Protein AF-A0A953K7H6-F1 (afdb_monomer_lite)

Radius of gyration: 18.03 Å; chains: 1; bounding box: 40×36×58 Å

Foldseek 3Di:
DDPDDDVVVLQVLLVVQFDPPFQKGKDKDWDWDDDPVDTDTAIKIFIDGDNDTLAIPPVVDPCPPPDRNCRNVQADVVQQSVCQSPDDPVCLLVDDRPRQKTFADDPPDPDPPDTPDIDGSCPSLLSLLRGPSDDPVNSVVSCVVDPDRRNSVVSNVSVVVVVVVVDPDD

Structure (mmCIF, N/CA/C/O backbone):
data_AF-A0A953K7H6-F1
#
_entry.id   AF-A0A953K7H6-F1
#
loop_
_atom_site.group_PDB
_atom_site.id
_atom_site.type_symbol
_atom_site.label_atom_id
_atom_site.label_alt_id
_atom_site.label_comp_id
_atom_site.label_asym_id
_atom_site.label_entity_id
_atom_site.label_seq_id
_atom_site.pdbx_PDB_ins_code
_atom_site.Cartn_x
_atom_site.Cartn_y
_atom_site.Cartn_z
_atom_site.occupancy
_atom_site.B_iso_or_equiv
_atom_site.auth_seq_id
_atom_site.auth_comp_id
_atom_site.auth_asym_id
_atom_site.auth_atom_id
_atom_site.pdbx_PDB_model_num
ATOM 1 N N . MET A 1 1 ? -8.466 2.811 -27.788 1.00 31.34 1 MET A N 1
ATOM 2 C CA . MET A 1 1 ? -7.322 3.087 -26.892 1.00 31.34 1 MET A CA 1
ATOM 3 C C . MET A 1 1 ? -7.868 3.688 -25.609 1.00 31.34 1 MET A C 1
ATOM 5 O O . MET A 1 1 ? -8.336 4.819 -25.632 1.00 31.34 1 MET A O 1
ATOM 9 N N . SER A 1 2 ? -7.940 2.909 -24.533 1.00 34.03 2 SER A N 1
ATOM 10 C CA . SER A 1 2 ? -8.538 3.357 -23.271 1.00 34.03 2 SER A CA 1
ATOM 11 C C . SER A 1 2 ? -7.630 4.401 -22.620 1.00 34.03 2 SER A C 1
ATOM 13 O O . SER A 1 2 ? -6.501 4.083 -22.255 1.00 34.03 2 SER A O 1
ATOM 15 N N . GLN A 1 3 ? -8.093 5.651 -22.520 1.00 35.03 3 GLN A N 1
ATOM 16 C CA . GLN A 1 3 ? -7.367 6.725 -21.834 1.00 35.03 3 GLN A CA 1
ATOM 17 C C . GLN A 1 3 ? -7.000 6.272 -20.413 1.00 35.03 3 GLN A C 1
ATOM 19 O O . GLN A 1 3 ? -7.874 5.849 -19.649 1.00 35.03 3 GLN A O 1
ATOM 24 N N . SER A 1 4 ? -5.716 6.350 -20.049 1.00 48.69 4 SER A N 1
ATOM 25 C CA . SER A 1 4 ? -5.299 6.065 -18.679 1.00 48.69 4 SER A CA 1
ATOM 26 C C . SER A 1 4 ? -5.923 7.119 -17.759 1.00 48.69 4 SER A C 1
ATOM 28 O O . SER A 1 4 ? -5.768 8.326 -17.948 1.00 48.69 4 SER A O 1
ATOM 30 N N . ARG A 1 5 ? -6.722 6.679 -16.781 1.00 56.16 5 ARG A N 1
ATOM 31 C CA . ARG A 1 5 ? -7.271 7.596 -15.774 1.00 56.16 5 ARG A CA 1
ATOM 32 C C . ARG A 1 5 ? -6.096 8.225 -15.009 1.00 56.16 5 ARG A C 1
ATOM 34 O O . ARG A 1 5 ? -5.189 7.481 -14.632 1.00 56.16 5 ARG A O 1
ATOM 41 N N . PRO A 1 6 ? -6.111 9.541 -14.729 1.00 74.25 6 PRO A N 1
ATOM 42 C CA . PRO A 1 6 ? -5.025 10.192 -14.005 1.00 74.25 6 PRO A CA 1
ATOM 43 C C . PRO A 1 6 ? -4.843 9.561 -12.619 1.00 74.25 6 PRO A C 1
ATOM 45 O O . PRO A 1 6 ? -5.824 9.324 -11.905 1.00 74.25 6 PRO A O 1
ATOM 48 N N . PHE A 1 7 ? -3.587 9.308 -12.232 1.00 85.56 7 PHE A N 1
ATOM 49 C CA . PHE A 1 7 ? -3.230 8.669 -10.958 1.00 85.56 7 PHE A CA 1
ATOM 50 C C . PHE A 1 7 ? -3.828 9.400 -9.749 1.00 85.56 7 PHE A C 1
ATOM 52 O O . PHE A 1 7 ? -4.219 8.766 -8.779 1.00 85.56 7 PHE A O 1
ATOM 59 N N . SER A 1 8 ? -4.008 10.721 -9.832 1.00 87.19 8 SER A N 1
ATOM 60 C CA . SER A 1 8 ? -4.642 11.526 -8.782 1.00 87.19 8 SER A CA 1
ATOM 61 C C . SER A 1 8 ? -6.060 11.070 -8.421 1.00 87.19 8 SER A C 1
ATOM 63 O O . SER A 1 8 ? -6.455 11.174 -7.261 1.00 87.19 8 SER A O 1
ATOM 65 N N . LYS A 1 9 ? -6.834 10.540 -9.379 1.00 91.50 9 LYS A N 1
ATOM 66 C CA . LYS A 1 9 ? -8.160 9.971 -9.100 1.00 91.50 9 LYS A CA 1
ATOM 67 C C . LYS A 1 9 ? -8.038 8.628 -8.384 1.00 91.50 9 LYS A C 1
ATOM 69 O O . LYS A 1 9 ? -8.731 8.418 -7.396 1.00 91.50 9 LYS A O 1
ATOM 74 N N . LEU A 1 10 ? -7.140 7.764 -8.860 1.00 93.62 10 LEU A N 1
ATOM 75 C CA . LEU A 1 10 ? -6.869 6.459 -8.252 1.00 93.62 10 LEU A CA 1
ATOM 76 C C . LEU A 1 10 ? -6.378 6.618 -6.807 1.00 93.62 10 LEU A C 1
ATOM 78 O O . LEU A 1 10 ? -6.953 6.020 -5.905 1.00 93.62 10 LEU A O 1
ATOM 82 N N . LYS A 1 11 ? -5.407 7.511 -6.589 1.00 94.75 11 LYS A N 1
ATOM 83 C CA . LYS A 1 11 ? -4.903 7.925 -5.276 1.00 94.75 11 LYS A CA 1
ATOM 84 C C . LYS A 1 11 ? -6.043 8.251 -4.315 1.00 94.75 11 LYS A C 1
ATOM 86 O O . LYS A 1 11 ? -6.169 7.612 -3.280 1.00 94.75 11 LYS A O 1
ATOM 91 N N . LYS A 1 12 ? -6.919 9.189 -4.693 1.00 95.31 12 LYS A N 1
ATOM 92 C CA . LYS A 1 12 ? -8.054 9.601 -3.852 1.00 95.31 12 LYS A CA 1
ATOM 93 C C . LYS A 1 12 ? -8.983 8.439 -3.503 1.00 95.31 12 LYS A C 1
ATOM 95 O O . LYS A 1 12 ? -9.494 8.392 -2.392 1.00 95.31 12 LYS A O 1
ATOM 100 N N . GLN A 1 13 ? -9.230 7.528 -4.446 1.00 96.62 13 GLN A N 1
ATOM 101 C CA . GLN A 1 13 ? -10.085 6.364 -4.204 1.00 96.62 13 GLN A CA 1
ATOM 102 C C . GLN A 1 13 ? -9.448 5.391 -3.209 1.00 96.62 13 GLN A C 1
ATOM 104 O O . GLN A 1 13 ? -10.141 4.921 -2.313 1.00 96.62 13 GLN A O 1
ATOM 109 N N . VAL A 1 14 ? -8.147 5.122 -3.345 1.00 96.81 14 VAL A N 1
ATOM 110 C CA . VAL A 1 14 ? -7.401 4.246 -2.427 1.00 96.81 14 VAL A CA 1
ATOM 111 C C . VAL A 1 14 ? -7.329 4.868 -1.035 1.00 96.81 14 VAL A C 1
ATOM 113 O O . VAL A 1 14 ? -7.708 4.227 -0.062 1.00 96.81 14 VAL A O 1
ATOM 116 N N . GLU A 1 15 ? -6.932 6.138 -0.934 1.00 96.94 15 GLU A N 1
ATOM 117 C CA . GLU A 1 15 ? -6.809 6.840 0.350 1.00 96.94 15 GLU A CA 1
ATOM 118 C C . GLU A 1 15 ? -8.152 6.975 1.079 1.00 96.94 15 GLU A C 1
ATOM 120 O O . GLU A 1 15 ? -8.203 6.931 2.305 1.00 96.94 15 GLU A O 1
ATOM 125 N N . ALA A 1 16 ? -9.269 7.046 0.347 1.00 96.75 16 ALA A N 1
ATOM 126 C CA . ALA A 1 16 ? -10.608 7.031 0.937 1.00 96.75 16 ALA A CA 1
ATOM 127 C C . ALA A 1 16 ? -10.969 5.700 1.629 1.00 96.75 16 ALA A C 1
ATOM 129 O O . ALA A 1 16 ? -11.985 5.630 2.331 1.00 96.75 16 ALA A O 1
ATOM 130 N N . LEU A 1 17 ? -10.183 4.637 1.440 1.00 96.81 17 LEU A N 1
ATOM 131 C CA . LEU A 1 17 ? -10.322 3.383 2.178 1.00 96.81 17 LEU A CA 1
ATOM 132 C C . LEU A 1 17 ? -9.505 3.360 3.467 1.00 96.81 17 LEU A C 1
ATOM 134 O O . LEU A 1 17 ? -9.702 2.452 4.268 1.00 96.81 17 LEU A O 1
ATOM 138 N N . PHE A 1 18 ? -8.631 4.331 3.714 1.00 96.44 18 PHE A N 1
ATOM 139 C CA . PHE A 1 18 ? -7.828 4.351 4.930 1.00 96.44 18 PHE A CA 1
ATOM 140 C C . PHE A 1 18 ? -8.627 4.858 6.131 1.00 96.44 18 PHE A C 1
ATOM 142 O O . PHE A 1 18 ? -9.609 5.591 5.992 1.00 96.44 18 PHE A O 1
ATOM 149 N N . VAL A 1 19 ? -8.232 4.438 7.335 1.00 94.94 19 VAL A N 1
ATOM 150 C CA . VAL A 1 19 ? -8.858 4.894 8.586 1.00 94.94 19 VAL A CA 1
ATOM 151 C C . VAL A 1 19 ? -8.845 6.429 8.659 1.00 94.94 19 VAL A C 1
ATOM 153 O O . VAL A 1 19 ? -7.778 7.024 8.529 1.00 94.94 19 VAL A O 1
ATOM 156 N N . PRO A 1 20 ? -9.994 7.093 8.896 1.00 93.81 20 PRO A N 1
ATOM 157 C CA . PRO A 1 20 ? -10.022 8.544 9.063 1.00 93.81 20 PRO A CA 1
ATOM 158 C C . PRO A 1 20 ? -9.081 8.996 10.184 1.00 93.81 20 PRO A C 1
ATOM 160 O O . PRO A 1 20 ? -9.101 8.414 11.265 1.00 93.81 20 PRO A O 1
ATOM 163 N N . GLY A 1 21 ? -8.266 10.021 9.926 1.00 92.19 21 GLY A N 1
ATOM 164 C CA . GLY A 1 21 ? -7.248 10.517 10.862 1.00 92.19 21 GLY A CA 1
ATOM 165 C C . GLY A 1 21 ? -5.886 9.823 10.751 1.00 92.19 21 GLY A C 1
ATOM 166 O O . GLY A 1 21 ? -4.910 10.323 11.300 1.00 92.19 21 GLY A O 1
ATOM 167 N N . LEU A 1 22 ? -5.781 8.715 10.010 1.00 95.06 22 LEU A N 1
ATOM 168 C CA . LEU A 1 22 ? -4.491 8.142 9.638 1.00 95.06 22 LEU A CA 1
ATOM 169 C C . LEU A 1 22 ? -3.889 8.962 8.489 1.00 95.06 22 LEU A C 1
ATOM 171 O O . LEU A 1 22 ? -4.417 8.941 7.379 1.00 95.06 22 LEU A O 1
ATOM 175 N N . ASP A 1 23 ? -2.774 9.649 8.736 1.00 95.69 23 ASP A N 1
ATOM 176 C CA . ASP A 1 23 ? -2.044 10.403 7.705 1.00 95.69 23 ASP A CA 1
ATOM 177 C C . ASP A 1 23 ? -1.189 9.472 6.830 1.00 95.69 23 ASP A C 1
ATOM 179 O O . ASP A 1 23 ? 0.036 9.550 6.818 1.00 95.69 23 ASP A O 1
ATOM 183 N N . LEU A 1 24 ? -1.834 8.520 6.152 1.00 97.25 24 LEU A N 1
ATOM 184 C CA . LEU A 1 24 ? -1.191 7.644 5.176 1.00 97.25 24 LEU A CA 1
ATOM 185 C C . LEU A 1 24 ? -1.525 8.119 3.762 1.00 97.25 24 LEU A C 1
ATOM 187 O O . LEU A 1 24 ? -2.695 8.264 3.409 1.00 97.25 24 LEU A O 1
ATOM 191 N N . ARG A 1 25 ? -0.494 8.321 2.940 1.00 96.25 25 ARG A N 1
ATOM 192 C CA . ARG A 1 25 ? -0.621 8.842 1.577 1.00 96.25 25 ARG A CA 1
ATOM 193 C C . ARG A 1 25 ? 0.063 7.949 0.559 1.00 96.25 25 ARG A C 1
ATOM 195 O O . ARG A 1 25 ? 1.176 7.481 0.793 1.00 96.25 25 ARG A O 1
ATOM 202 N N . VAL A 1 26 ? -0.585 7.772 -0.589 1.00 95.50 26 VAL A N 1
ATOM 203 C CA . VAL A 1 26 ? -0.046 7.064 -1.756 1.00 95.50 26 VAL A CA 1
ATOM 204 C C . VAL A 1 26 ? 0.370 8.092 -2.799 1.00 95.50 26 VAL A C 1
ATOM 206 O O . VAL A 1 26 ? -0.469 8.756 -3.406 1.00 95.50 26 VAL A O 1
ATOM 209 N N . ASP A 1 27 ? 1.665 8.224 -3.048 1.00 93.19 27 ASP A N 1
ATOM 210 C CA . ASP A 1 27 ? 2.188 9.162 -4.038 1.00 93.19 27 ASP A CA 1
ATOM 211 C C . ASP A 1 27 ? 2.778 8.428 -5.239 1.00 93.19 27 ASP A C 1
ATOM 213 O O . ASP A 1 27 ? 3.409 7.383 -5.102 1.00 93.19 27 ASP A O 1
ATOM 217 N N . CYS A 1 28 ? 2.594 9.017 -6.420 1.00 91.00 28 CYS A N 1
ATOM 218 C CA . CYS A 1 28 ? 3.322 8.662 -7.629 1.00 91.00 28 CYS A CA 1
ATOM 219 C C . CYS A 1 28 ? 3.846 9.947 -8.256 1.00 91.00 28 CYS A C 1
ATOM 221 O O . CYS A 1 28 ? 3.077 10.875 -8.521 1.00 91.00 28 CYS A O 1
ATOM 223 N N . PHE A 1 29 ? 5.142 9.995 -8.531 1.00 87.44 29 PHE A N 1
ATOM 224 C CA . PHE A 1 29 ? 5.775 11.124 -9.197 1.00 87.44 29 PHE A CA 1
ATOM 225 C C . PHE A 1 29 ? 6.776 10.639 -10.235 1.00 87.44 29 PHE A C 1
ATOM 227 O O . PHE A 1 29 ? 7.316 9.538 -10.158 1.00 87.44 29 PHE A O 1
ATOM 234 N N . VAL A 1 30 ? 7.007 11.477 -11.239 1.00 84.75 30 VAL A N 1
ATOM 235 C CA . VAL A 1 30 ? 7.992 11.198 -12.279 1.00 84.75 30 VAL A CA 1
ATOM 236 C C . VAL A 1 30 ? 9.342 11.708 -11.804 1.00 84.75 30 VAL A C 1
ATOM 238 O O . VAL A 1 30 ? 9.488 12.888 -11.490 1.00 84.75 30 VAL A O 1
ATOM 241 N N . HIS A 1 31 ? 10.334 10.828 -11.778 1.00 81.56 31 HIS A N 1
ATOM 242 C CA . HIS A 1 31 ? 11.716 11.187 -11.512 1.00 81.56 31 HIS A CA 1
ATOM 243 C C . HIS A 1 31 ? 12.520 11.119 -12.811 1.00 81.56 31 HIS A C 1
ATOM 245 O O . HIS A 1 31 ? 12.508 10.102 -13.508 1.00 81.56 31 HIS A O 1
ATOM 251 N N . ALA A 1 32 ? 13.208 12.210 -13.143 1.00 79.56 32 ALA A N 1
ATOM 252 C CA . ALA A 1 32 ? 14.117 12.249 -14.277 1.00 79.56 32 ALA A CA 1
ATOM 253 C C . ALA A 1 32 ? 15.451 11.616 -13.871 1.00 79.56 32 ALA A C 1
ATOM 255 O O . ALA A 1 32 ? 16.173 12.142 -13.028 1.00 79.56 32 ALA A O 1
ATOM 256 N N . HIS A 1 33 ? 15.773 10.478 -14.474 1.00 74.00 33 HIS A N 1
ATOM 257 C CA . HIS A 1 33 ? 17.067 9.839 -14.336 1.00 74.00 33 HIS A CA 1
ATOM 258 C C . HIS A 1 33 ? 17.938 10.204 -15.537 1.00 74.00 33 HIS A C 1
ATOM 260 O O . HIS A 1 33 ? 17.724 9.728 -16.656 1.00 74.00 33 HIS A O 1
ATOM 266 N N . ARG A 1 34 ? 18.942 11.049 -15.305 1.00 72.88 34 ARG A N 1
ATOM 267 C CA . ARG A 1 34 ? 19.884 11.461 -16.343 1.00 72.88 34 ARG A CA 1
ATOM 268 C C . ARG A 1 34 ? 21.027 10.456 -16.439 1.00 72.88 34 ARG A C 1
ATOM 270 O O . ARG A 1 34 ? 21.755 10.229 -15.481 1.00 72.88 34 ARG A O 1
ATOM 277 N N . THR A 1 35 ? 21.177 9.853 -17.607 1.00 69.31 35 THR A N 1
ATOM 278 C CA . THR A 1 35 ? 22.351 9.059 -17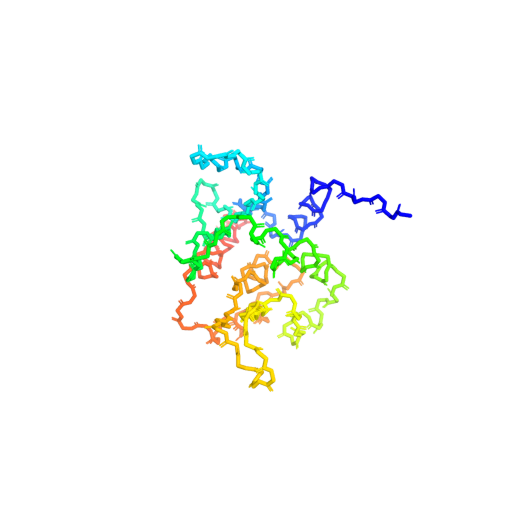.977 1.00 69.31 35 THR A CA 1
ATOM 279 C C . THR A 1 35 ? 23.309 9.917 -18.803 1.00 69.31 35 THR A C 1
ATOM 281 O O . THR A 1 35 ? 22.975 11.032 -19.207 1.00 69.31 35 THR A O 1
ATOM 284 N N . GLN A 1 36 ? 24.497 9.391 -19.107 1.00 71.75 36 GLN A N 1
ATOM 285 C CA . GLN A 1 36 ? 25.463 10.079 -19.967 1.00 71.75 36 GLN A CA 1
ATOM 286 C C . GLN A 1 36 ? 24.921 10.353 -21.387 1.00 71.75 36 GLN A C 1
ATOM 288 O O . GLN A 1 36 ? 25.398 11.273 -22.045 1.00 71.75 36 GLN A O 1
ATOM 293 N N . ARG A 1 37 ? 23.937 9.572 -21.866 1.00 69.94 37 ARG A N 1
ATOM 294 C CA . ARG A 1 37 ? 23.428 9.627 -23.252 1.00 69.94 37 ARG A CA 1
ATOM 295 C C . ARG A 1 37 ? 21.963 10.055 -23.382 1.00 69.94 37 ARG A C 1
ATOM 297 O O . ARG A 1 37 ? 21.553 10.438 -24.471 1.00 69.94 37 ARG A O 1
ATOM 304 N N . SER A 1 38 ? 21.170 9.985 -22.315 1.00 72.00 38 SER A N 1
ATOM 305 C CA . SER A 1 38 ? 19.736 10.305 -22.350 1.00 72.00 38 SER A CA 1
ATOM 306 C C . SER A 1 38 ? 19.176 10.651 -20.971 1.00 72.00 38 SER A C 1
ATOM 308 O O . SER A 1 38 ? 19.713 10.236 -19.944 1.00 72.00 38 SER A O 1
ATOM 310 N N . GLU A 1 39 ? 18.063 11.380 -20.945 1.00 77.06 39 GLU A N 1
ATOM 311 C CA . GLU A 1 39 ? 17.208 11.512 -19.765 1.00 77.06 39 GLU A CA 1
ATOM 312 C C . GLU A 1 39 ? 16.039 10.534 -19.890 1.00 77.06 39 GLU A C 1
ATOM 314 O O . GLU A 1 39 ? 15.330 10.530 -20.896 1.00 77.06 39 GLU A O 1
ATOM 319 N N . VAL A 1 40 ? 15.835 9.705 -18.867 1.00 76.00 40 VAL A N 1
ATOM 320 C CA . VAL A 1 40 ? 14.708 8.773 -18.795 1.00 76.00 40 VAL A CA 1
ATOM 321 C C . VAL A 1 40 ? 13.791 9.214 -17.666 1.00 76.00 40 VAL A C 1
ATOM 323 O O . VAL A 1 40 ? 14.230 9.415 -16.536 1.00 76.00 40 VAL A O 1
ATOM 326 N N . ARG A 1 41 ? 12.503 9.365 -17.965 1.00 79.62 41 ARG A N 1
ATOM 327 C CA . ARG A 1 41 ? 11.471 9.706 -16.983 1.00 79.62 41 ARG A CA 1
ATOM 328 C C . ARG A 1 41 ? 10.833 8.432 -16.458 1.00 79.62 41 ARG A C 1
ATOM 330 O O . ARG A 1 41 ? 10.204 7.706 -17.219 1.00 79.62 41 ARG A O 1
ATOM 337 N N . VAL A 1 42 ? 11.001 8.176 -15.166 1.00 79.06 42 VAL A N 1
ATOM 338 C CA . VAL A 1 42 ? 10.601 6.913 -14.538 1.00 79.06 42 VAL A CA 1
ATOM 339 C C . VAL A 1 42 ? 9.609 7.203 -13.412 1.00 79.06 42 VAL A C 1
ATOM 341 O O . VAL A 1 42 ? 9.873 8.098 -12.601 1.00 79.06 42 VAL A O 1
ATOM 344 N N . PRO A 1 43 ? 8.462 6.503 -13.345 1.00 84.19 43 PRO A N 1
ATOM 345 C CA . PRO A 1 43 ? 7.540 6.660 -12.235 1.00 84.19 43 PRO A CA 1
ATOM 346 C C . PRO A 1 43 ? 8.159 6.077 -10.961 1.00 84.19 43 PRO A C 1
ATOM 348 O O . PRO A 1 43 ? 8.750 4.998 -10.971 1.00 84.19 43 PRO A O 1
ATOM 351 N N . ARG A 1 44 ? 8.005 6.801 -9.857 1.00 87.12 44 ARG A N 1
ATOM 352 C CA . ARG A 1 44 ? 8.306 6.336 -8.506 1.00 87.12 44 ARG A CA 1
ATOM 353 C C . ARG A 1 44 ? 7.043 6.374 -7.682 1.00 87.12 44 ARG A C 1
ATOM 355 O O . ARG A 1 44 ? 6.284 7.338 -7.786 1.00 87.12 44 ARG A O 1
ATOM 362 N N . TYR A 1 45 ? 6.858 5.351 -6.862 1.00 91.81 45 TYR A N 1
ATOM 363 C CA . TYR A 1 45 ? 5.711 5.234 -5.977 1.00 91.81 45 TYR A CA 1
ATOM 364 C C . TYR A 1 45 ? 6.188 5.211 -4.533 1.00 91.81 45 TYR A C 1
ATOM 366 O O . TYR A 1 45 ? 7.212 4.603 -4.228 1.00 91.81 45 TYR A O 1
ATOM 374 N N . THR A 1 46 ? 5.454 5.869 -3.645 1.00 94.50 46 THR A N 1
ATOM 375 C CA . THR A 1 46 ? 5.767 5.880 -2.215 1.00 94.50 46 THR A CA 1
ATOM 376 C C . THR A 1 46 ? 4.509 5.784 -1.372 1.00 94.50 46 THR A C 1
ATOM 378 O O . THR A 1 46 ? 3.494 6.393 -1.721 1.00 94.50 46 THR A O 1
ATOM 381 N N . LEU A 1 47 ? 4.611 5.109 -0.227 1.00 96.25 47 LEU A N 1
ATOM 382 C CA . LEU A 1 47 ? 3.689 5.284 0.888 1.00 96.25 47 LEU A CA 1
ATOM 383 C C . LEU A 1 47 ? 4.338 6.162 1.947 1.00 96.25 47 LEU A C 1
ATOM 385 O O . LEU A 1 47 ? 5.438 5.869 2.421 1.00 96.25 47 LEU A O 1
ATOM 389 N N . LYS A 1 48 ? 3.644 7.235 2.318 1.00 96.81 48 LYS A N 1
ATOM 390 C CA . LYS A 1 48 ? 4.083 8.158 3.362 1.00 96.81 48 LYS A CA 1
ATOM 391 C C . LYS A 1 48 ? 3.134 8.124 4.539 1.00 96.81 48 LYS A C 1
ATOM 393 O O . LYS A 1 48 ? 1.944 8.342 4.342 1.00 96.81 48 LYS A O 1
ATOM 398 N N . LEU A 1 49 ? 3.666 7.888 5.730 1.00 96.69 49 LEU A N 1
ATOM 399 C CA . LEU A 1 49 ? 2.948 7.979 6.992 1.00 96.69 49 LEU A CA 1
ATOM 400 C C . LEU A 1 49 ? 3.407 9.257 7.704 1.00 96.69 49 LEU A C 1
ATOM 402 O O . LEU A 1 49 ? 4.521 9.327 8.220 1.00 96.69 49 LEU A O 1
ATOM 406 N N . GLY A 1 50 ? 2.583 10.302 7.673 1.00 94.50 50 GLY A N 1
ATOM 407 C CA . GLY A 1 50 ? 3.017 11.648 8.030 1.00 94.50 50 GLY A CA 1
ATOM 408 C C . GLY A 1 50 ? 4.055 12.173 7.039 1.00 94.50 50 GLY A C 1
ATOM 409 O O . GLY A 1 50 ? 3.817 12.263 5.826 1.00 94.50 50 GLY A O 1
ATOM 410 N N . GLU A 1 51 ? 5.231 12.504 7.565 1.00 92.81 51 GLU A N 1
ATOM 411 C CA . GLU A 1 51 ? 6.399 12.932 6.787 1.00 92.81 51 GLU A CA 1
ATOM 412 C C . GLU A 1 51 ? 7.334 11.767 6.420 1.00 92.81 51 GLU A C 1
ATOM 414 O O . GLU A 1 51 ? 8.173 11.903 5.528 1.00 92.81 51 GLU A O 1
ATOM 419 N N . GLU A 1 52 ? 7.173 10.607 7.060 1.00 94.69 52 GLU A N 1
ATOM 420 C CA . GLU A 1 52 ? 8.045 9.449 6.879 1.00 94.69 52 GLU A CA 1
ATOM 421 C C . GLU A 1 52 ? 7.627 8.628 5.656 1.00 94.69 52 GLU A C 1
ATOM 423 O O . GLU A 1 52 ? 6.456 8.300 5.480 1.00 94.69 52 GLU A O 1
ATOM 428 N N . THR A 1 53 ? 8.589 8.274 4.800 1.00 95.00 53 THR A N 1
ATOM 429 C CA . THR A 1 53 ? 8.353 7.321 3.705 1.00 95.00 53 THR A CA 1
ATOM 430 C C . THR A 1 53 ? 8.580 5.913 4.231 1.00 95.00 53 THR A C 1
ATOM 432 O O . THR A 1 53 ? 9.712 5.550 4.532 1.00 95.00 53 THR A O 1
ATOM 435 N N . ILE A 1 54 ? 7.506 5.135 4.337 1.00 94.94 54 ILE A N 1
ATOM 436 C CA . ILE A 1 54 ? 7.529 3.783 4.916 1.00 94.94 54 ILE A CA 1
ATOM 437 C C . ILE A 1 54 ? 7.620 2.681 3.858 1.00 94.94 54 ILE A C 1
ATOM 439 O O . ILE A 1 54 ? 7.874 1.532 4.197 1.00 94.94 54 ILE A O 1
ATOM 443 N N . TRP A 1 55 ? 7.383 3.034 2.594 1.00 94.56 55 TRP A N 1
ATOM 444 C CA . TRP A 1 55 ? 7.544 2.162 1.436 1.00 94.56 55 TRP A CA 1
ATOM 445 C C . TRP A 1 55 ? 7.865 3.009 0.205 1.00 94.56 55 TRP A C 1
ATOM 447 O O . TRP A 1 55 ? 7.253 4.064 -0.007 1.00 94.56 55 TRP A O 1
ATOM 457 N N . HIS A 1 56 ? 8.801 2.560 -0.620 1.00 91.12 56 HIS A N 1
ATOM 458 C CA . HIS A 1 56 ? 9.263 3.264 -1.804 1.00 91.12 56 HIS A CA 1
ATOM 459 C C . HIS A 1 56 ? 9.667 2.299 -2.919 1.00 91.12 56 HIS A C 1
ATOM 461 O O . HIS A 1 56 ? 10.683 1.606 -2.866 1.00 91.12 56 HIS A O 1
ATOM 467 N N . PHE A 1 57 ? 8.931 2.370 -4.022 1.00 87.56 57 PHE A N 1
ATOM 468 C CA . PHE A 1 57 ? 9.306 1.741 -5.275 1.00 87.56 57 PHE A CA 1
ATOM 469 C C . PHE A 1 57 ? 9.980 2.755 -6.205 1.00 87.56 57 PHE A C 1
ATOM 471 O O . PHE A 1 57 ? 9.428 3.838 -6.448 1.00 87.56 57 PHE A O 1
ATOM 478 N N . PRO A 1 58 ? 11.134 2.412 -6.800 1.00 81.19 58 PRO A N 1
ATOM 479 C CA . PRO A 1 58 ? 11.815 1.109 -6.758 1.00 81.19 58 PRO A CA 1
ATOM 480 C C . PRO A 1 58 ? 12.901 0.981 -5.673 1.00 81.19 58 PRO A C 1
ATOM 482 O O . PRO A 1 58 ? 13.650 0.011 -5.687 1.00 81.19 58 PRO A O 1
ATOM 485 N N . GLY A 1 59 ? 13.070 1.964 -4.782 1.00 80.38 59 GLY A N 1
ATOM 486 C CA . GLY A 1 59 ? 14.263 2.031 -3.926 1.00 80.38 59 GLY A CA 1
ATOM 487 C C . GLY A 1 59 ? 14.372 0.963 -2.839 1.00 80.38 59 GLY A C 1
ATOM 488 O O . GLY A 1 59 ? 15.496 0.616 -2.486 1.00 80.38 59 GLY A O 1
ATOM 489 N N . ASP A 1 60 ? 13.257 0.417 -2.360 1.00 79.56 60 ASP A N 1
ATOM 490 C CA . ASP A 1 60 ? 13.255 -0.638 -1.335 1.00 79.56 60 ASP A CA 1
ATOM 491 C C . ASP A 1 60 ? 13.488 -2.036 -1.931 1.00 79.56 60 ASP A C 1
ATOM 493 O O . ASP A 1 60 ? 13.570 -3.031 -1.214 1.00 79.56 60 ASP A O 1
ATOM 497 N N . LEU A 1 61 ? 13.633 -2.121 -3.256 1.00 74.62 61 LEU A N 1
ATOM 498 C CA . LEU A 1 61 ? 13.768 -3.379 -3.973 1.00 74.62 61 LEU A CA 1
ATOM 499 C C . LEU A 1 61 ? 15.228 -3.759 -4.248 1.00 74.62 61 LEU A C 1
ATOM 501 O O . LEU A 1 61 ? 16.094 -2.892 -4.409 1.00 74.62 61 LEU A O 1
ATOM 505 N N . PRO A 1 62 ? 15.520 -5.060 -4.436 1.00 69.88 62 PRO A N 1
ATOM 506 C CA . PRO A 1 62 ? 16.850 -5.548 -4.802 1.00 69.88 62 PRO A CA 1
ATOM 507 C C . PRO A 1 62 ? 17.261 -5.240 -6.262 1.00 69.88 62 PRO A C 1
ATOM 509 O O . PRO A 1 62 ? 18.055 -5.964 -6.856 1.00 69.88 62 PRO A O 1
ATOM 512 N N . LEU A 1 63 ? 16.799 -4.132 -6.849 1.00 68.12 63 LEU A N 1
ATOM 513 C CA . LEU A 1 63 ? 17.012 -3.747 -8.254 1.00 68.12 63 LEU A CA 1
ATOM 514 C C . LEU A 1 63 ? 18.361 -3.050 -8.518 1.00 68.12 63 LEU A C 1
ATOM 516 O O . LEU A 1 63 ? 18.511 -2.317 -9.493 1.00 68.12 63 LEU A O 1
ATOM 520 N N . LYS A 1 64 ? 19.377 -3.283 -7.674 1.00 63.09 64 LYS A N 1
ATOM 521 C CA . LYS A 1 64 ? 20.666 -2.553 -7.676 1.00 63.09 64 LYS A CA 1
ATOM 522 C C . LYS A 1 64 ? 21.463 -2.640 -8.989 1.00 63.09 64 LYS A C 1
ATOM 524 O O . LYS A 1 64 ? 22.404 -1.874 -9.167 1.00 63.09 64 LYS A O 1
ATOM 529 N N . ARG A 1 65 ? 21.130 -3.585 -9.873 1.00 57.62 65 ARG A N 1
ATOM 530 C CA . ARG A 1 65 ? 21.810 -3.824 -11.160 1.00 57.62 65 ARG A CA 1
ATOM 531 C C . ARG A 1 65 ? 20.938 -3.522 -12.380 1.00 57.62 65 ARG A C 1
ATOM 533 O O . ARG A 1 65 ? 21.462 -3.501 -13.489 1.00 57.62 65 ARG A O 1
ATOM 540 N N . GLU A 1 66 ? 19.644 -3.281 -12.179 1.00 63.72 66 GLU A N 1
ATOM 541 C CA . GLU A 1 66 ? 18.705 -3.061 -13.274 1.00 63.72 66 GLU A CA 1
ATOM 542 C C . GLU A 1 66 ? 18.721 -1.610 -13.737 1.00 63.72 66 GLU A C 1
ATOM 544 O O . GLU A 1 66 ? 18.913 -0.666 -12.966 1.00 63.72 66 GLU A O 1
ATOM 549 N N . THR A 1 67 ? 18.509 -1.425 -15.030 1.00 64.50 67 THR A N 1
ATOM 550 C CA . THR A 1 67 ? 18.563 -0.103 -15.639 1.00 64.50 67 THR A CA 1
ATOM 551 C C . THR A 1 67 ? 17.247 0.662 -15.417 1.00 64.50 67 THR A C 1
ATOM 553 O O . THR A 1 67 ? 16.165 0.102 -15.579 1.00 64.50 67 THR A O 1
ATOM 556 N N . PRO A 1 68 ? 17.276 1.975 -15.122 1.00 68.06 68 PRO A N 1
ATOM 557 C CA . PRO A 1 68 ? 16.055 2.742 -14.843 1.00 68.06 68 PRO A CA 1
ATOM 558 C C . PRO A 1 68 ? 14.989 2.725 -15.953 1.00 68.06 68 PRO A C 1
ATOM 560 O O . PRO A 1 68 ? 13.826 3.023 -15.695 1.00 68.06 68 PRO A O 1
ATOM 563 N N . HIS A 1 69 ? 15.366 2.389 -17.191 1.00 68.88 69 HIS A N 1
ATOM 564 C CA . HIS A 1 69 ? 14.456 2.354 -18.335 1.00 68.88 69 HIS A CA 1
ATOM 565 C C . HIS A 1 69 ? 13.553 1.118 -18.391 1.00 68.88 69 HIS A C 1
ATOM 567 O O . HIS A 1 69 ? 12.522 1.178 -19.059 1.00 68.88 69 HIS A O 1
ATOM 573 N N . VAL A 1 70 ? 13.894 0.028 -17.697 1.00 68.94 70 VAL A N 1
ATOM 574 C CA . VAL A 1 70 ? 13.043 -1.172 -17.664 1.00 68.94 70 VAL A CA 1
ATOM 575 C C . VAL A 1 70 ? 11.955 -1.083 -16.590 1.00 68.94 70 VAL A C 1
ATOM 577 O O . VAL A 1 70 ? 10.864 -1.617 -16.778 1.00 68.94 70 VAL A O 1
ATOM 580 N N . TRP A 1 71 ? 12.186 -0.318 -15.517 1.00 70.69 71 TRP A N 1
ATOM 581 C CA . TRP A 1 71 ? 11.294 -0.242 -14.351 1.00 70.69 71 TRP A CA 1
ATOM 582 C C . TRP A 1 71 ? 9.827 0.111 -14.653 1.00 70.69 71 TRP A C 1
ATOM 584 O O . TRP A 1 71 ? 8.959 -0.538 -14.069 1.00 70.69 71 TRP A O 1
ATOM 594 N N . PRO A 1 72 ? 9.497 1.068 -15.552 1.00 69.31 72 PRO A N 1
ATOM 595 C CA . PRO A 1 72 ? 8.101 1.390 -15.861 1.00 69.31 72 PRO A CA 1
ATOM 596 C C . PRO A 1 72 ? 7.303 0.217 -16.444 1.00 69.31 72 PRO A C 1
ATOM 598 O O . PRO A 1 72 ? 6.080 0.216 -16.353 1.00 69.31 72 PRO A O 1
ATOM 601 N N . TYR A 1 73 ? 7.984 -0.741 -17.074 1.00 69.25 73 TYR A N 1
ATOM 602 C CA . TYR A 1 73 ? 7.366 -1.873 -17.765 1.00 69.25 73 TYR A CA 1
ATOM 603 C C . TYR A 1 73 ? 7.374 -3.156 -16.929 1.00 69.25 73 TYR A C 1
ATOM 605 O O . TYR A 1 73 ? 6.731 -4.128 -17.306 1.00 69.25 73 TYR A O 1
ATOM 613 N N . MET A 1 74 ? 8.100 -3.166 -15.810 1.00 70.38 74 MET A N 1
ATOM 614 C CA . MET A 1 74 ? 8.262 -4.349 -14.962 1.00 70.38 74 MET A CA 1
ATOM 615 C C . MET A 1 74 ? 7.128 -4.521 -13.956 1.00 70.38 74 MET A C 1
ATOM 617 O O . MET A 1 74 ? 6.895 -5.636 -13.504 1.00 70.38 74 MET A O 1
ATOM 621 N N . VAL A 1 75 ? 6.452 -3.434 -13.569 1.00 78.62 75 VAL A N 1
ATOM 622 C CA . VAL A 1 75 ? 5.473 -3.469 -12.476 1.00 78.62 75 VAL A CA 1
ATOM 623 C C . VAL A 1 75 ? 4.268 -2.585 -12.780 1.00 78.62 75 VAL A C 1
ATOM 625 O O . VAL A 1 75 ? 4.405 -1.382 -13.005 1.00 78.62 75 VAL A O 1
ATOM 628 N N . ASP A 1 76 ? 3.068 -3.165 -12.700 1.00 87.12 76 ASP A N 1
ATOM 629 C CA . ASP A 1 76 ? 1.802 -2.434 -12.810 1.00 87.12 76 ASP A CA 1
ATOM 630 C C . ASP A 1 76 ? 1.198 -2.122 -11.430 1.00 87.12 76 ASP A C 1
ATOM 632 O O . ASP A 1 76 ? 0.179 -2.680 -11.017 1.00 87.12 76 ASP A O 1
ATOM 636 N N . ILE A 1 77 ? 1.818 -1.180 -10.708 1.00 90.50 77 ILE A N 1
ATOM 637 C CA . ILE A 1 77 ? 1.321 -0.717 -9.396 1.00 90.50 77 ILE A CA 1
ATOM 638 C C . ILE A 1 77 ? -0.080 -0.102 -9.526 1.00 90.50 77 ILE A C 1
ATOM 640 O O . ILE A 1 77 ? -0.926 -0.264 -8.652 1.00 90.50 77 ILE A O 1
ATOM 644 N N . SER A 1 78 ? -0.368 0.590 -10.632 1.00 91.19 78 SER A N 1
ATOM 645 C CA . SER A 1 78 ? -1.707 1.143 -10.859 1.00 91.19 78 SER A CA 1
ATOM 646 C C . SER A 1 78 ? -2.758 0.044 -11.046 1.00 91.19 78 SER A C 1
ATOM 648 O O . SER A 1 78 ? -3.898 0.221 -10.617 1.00 91.19 78 SER A O 1
ATOM 650 N N . GLY A 1 79 ? -2.401 -1.070 -11.684 1.00 92.12 79 GLY A N 1
ATOM 651 C CA . GLY A 1 79 ? -3.212 -2.282 -11.774 1.00 92.12 79 GLY A CA 1
ATOM 652 C C . GLY A 1 79 ? -3.448 -2.914 -10.408 1.00 92.12 79 GLY A C 1
ATOM 653 O O . GLY A 1 79 ? -4.604 -3.127 -10.049 1.00 92.12 79 GLY A O 1
ATOM 654 N N . LEU A 1 80 ? -2.389 -3.093 -9.610 1.00 94.94 80 LEU A N 1
ATOM 655 C CA . LEU A 1 80 ? -2.475 -3.606 -8.237 1.00 94.94 80 LEU A CA 1
ATOM 656 C C . LEU A 1 80 ? -3.447 -2.784 -7.378 1.00 94.94 80 LEU A C 1
ATOM 658 O O . LEU A 1 80 ? -4.360 -3.327 -6.762 1.00 94.94 80 LEU A O 1
ATOM 662 N N . LEU A 1 81 ? -3.315 -1.454 -7.400 1.00 95.69 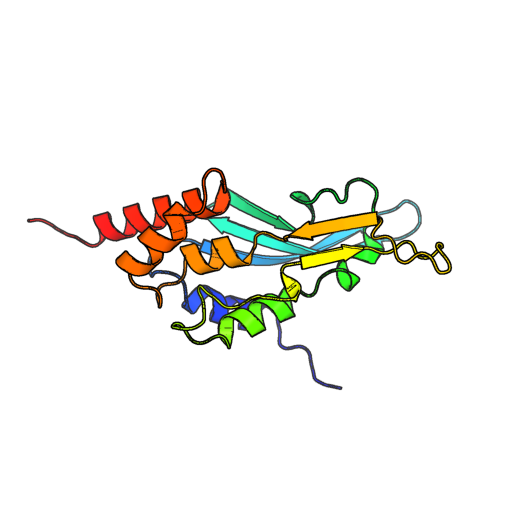81 LEU A N 1
ATOM 663 C CA . LEU A 1 81 ? -4.201 -0.553 -6.658 1.00 95.69 81 LEU A CA 1
ATOM 664 C C . LEU A 1 81 ? -5.663 -0.636 -7.124 1.00 95.69 81 LEU A C 1
ATOM 666 O O . LEU A 1 81 ? -6.571 -0.488 -6.310 1.00 95.69 81 LEU A O 1
ATOM 670 N N . ARG A 1 82 ? -5.922 -0.861 -8.419 1.00 95.50 82 ARG A N 1
ATOM 671 C CA . ARG A 1 82 ? -7.294 -1.056 -8.923 1.00 95.50 82 ARG A CA 1
ATOM 672 C C . ARG A 1 82 ? -7.865 -2.399 -8.489 1.00 95.50 82 ARG A C 1
ATOM 674 O O . ARG A 1 82 ? -8.974 -2.418 -7.974 1.00 95.50 82 ARG A O 1
ATOM 681 N N . ALA A 1 83 ? -7.091 -3.476 -8.614 1.00 95.75 83 ALA A N 1
ATOM 682 C CA . ALA A 1 83 ? -7.487 -4.790 -8.117 1.00 95.75 83 ALA A CA 1
ATOM 683 C C . ALA A 1 83 ? -7.825 -4.729 -6.618 1.00 95.75 83 ALA A C 1
ATOM 685 O O . ALA A 1 83 ? -8.856 -5.240 -6.187 1.00 95.75 83 ALA A O 1
ATOM 686 N N . TYR A 1 84 ? -7.017 -4.013 -5.834 1.00 97.00 84 TYR A N 1
ATOM 687 C CA . TYR A 1 84 ? -7.264 -3.769 -4.415 1.00 97.00 84 TYR A CA 1
ATOM 688 C C . TYR A 1 84 ? -8.587 -3.033 -4.141 1.00 97.00 84 TYR A C 1
ATOM 690 O O . TYR A 1 84 ? -9.345 -3.423 -3.248 1.00 97.00 84 TYR A O 1
ATOM 698 N N . LEU A 1 85 ? -8.884 -1.977 -4.907 1.00 96.25 85 LEU A N 1
ATOM 699 C CA . LEU A 1 85 ? -10.146 -1.237 -4.800 1.00 96.25 85 LEU A CA 1
ATOM 700 C C . LEU A 1 85 ? -11.360 -2.112 -5.120 1.00 96.25 85 LEU A C 1
ATOM 702 O O . LEU A 1 85 ? -12.367 -2.034 -4.415 1.00 96.25 85 LEU A O 1
ATOM 706 N N . ASP A 1 86 ? -11.248 -2.924 -6.168 1.00 95.94 86 ASP A N 1
ATOM 707 C CA . ASP A 1 86 ? -12.334 -3.762 -6.674 1.00 95.94 86 ASP A CA 1
ATOM 708 C C . ASP A 1 86 ? -12.544 -5.028 -5.818 1.00 95.94 86 ASP A C 1
ATOM 710 O O . ASP A 1 86 ? -13.585 -5.676 -5.921 1.00 95.94 86 ASP A O 1
ATOM 714 N N . THR A 1 87 ? -11.596 -5.363 -4.934 1.00 97.19 87 THR A N 1
ATOM 715 C CA . THR A 1 87 ? -11.682 -6.533 -4.049 1.00 97.19 87 THR A CA 1
ATOM 716 C C . THR A 1 87 ? -12.696 -6.307 -2.915 1.00 97.19 87 THR A C 1
ATOM 718 O O . THR A 1 87 ? -12.550 -5.362 -2.123 1.00 97.19 87 THR A O 1
ATOM 721 N N . PRO A 1 88 ? -13.709 -7.187 -2.774 1.00 95.12 88 PRO A N 1
ATOM 722 C CA . PRO A 1 88 ? -14.627 -7.184 -1.639 1.00 95.12 88 PRO A CA 1
ATOM 723 C C . PRO A 1 88 ? -13.911 -7.386 -0.294 1.00 95.12 88 PRO A C 1
ATOM 725 O O . PRO A 1 88 ? -12.939 -8.132 -0.185 1.00 95.12 88 PRO A O 1
ATOM 728 N N . VAL A 1 89 ? -14.403 -6.729 0.761 1.00 94.56 89 VAL A N 1
ATOM 729 C CA . VAL A 1 89 ? -13.754 -6.719 2.091 1.00 94.56 89 VAL A CA 1
ATOM 730 C C . VAL A 1 89 ? -13.620 -8.110 2.724 1.00 94.56 89 VAL A C 1
ATOM 732 O O . VAL A 1 89 ? -12.682 -8.369 3.475 1.00 94.56 89 VAL A O 1
ATOM 735 N N . ASP A 1 90 ? -14.563 -9.003 2.451 1.00 93.12 90 ASP A N 1
ATOM 736 C CA . ASP A 1 90 ? -14.594 -10.383 2.928 1.00 93.12 90 ASP A CA 1
ATOM 737 C C . ASP A 1 90 ? -13.566 -11.277 2.228 1.00 93.12 90 ASP A C 1
ATOM 739 O O . ASP A 1 90 ? -13.044 -12.192 2.863 1.00 93.12 90 ASP A O 1
ATOM 743 N N . ALA A 1 91 ? -13.217 -10.965 0.979 1.00 94.50 91 ALA A N 1
ATOM 744 C CA . ALA A 1 91 ? -12.161 -11.636 0.227 1.00 94.50 91 ALA A CA 1
ATOM 745 C C . ALA A 1 91 ? -10.767 -11.031 0.468 1.00 94.50 91 ALA A C 1
ATOM 747 O O . ALA A 1 91 ? -9.764 -11.678 0.192 1.00 94.50 91 ALA A O 1
ATOM 748 N N . LEU A 1 92 ? -10.676 -9.806 0.998 1.00 93.88 92 LEU A N 1
ATOM 749 C CA . LEU A 1 92 ? -9.435 -9.022 1.018 1.00 93.88 92 LEU A CA 1
ATOM 750 C C . LEU A 1 92 ? -8.245 -9.722 1.695 1.00 93.88 92 LEU A C 1
ATOM 752 O O . LEU A 1 92 ? -7.120 -9.600 1.229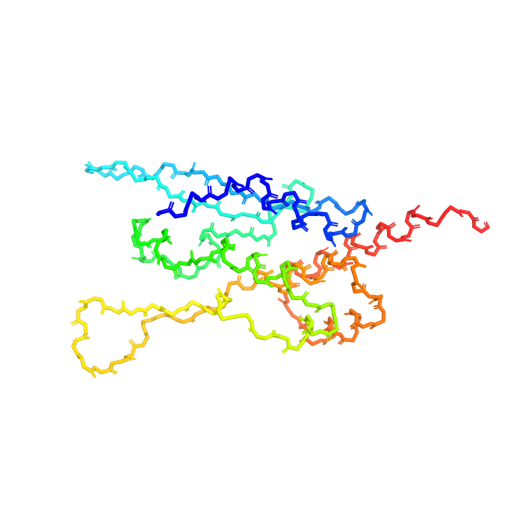 1.00 93.88 92 LEU A O 1
ATOM 756 N N . LEU A 1 93 ? -8.490 -10.459 2.783 1.00 92.94 93 LEU A N 1
ATOM 757 C CA . LEU A 1 93 ? -7.434 -11.129 3.556 1.00 92.94 93 LEU A CA 1
ATOM 758 C C . LEU A 1 93 ? -6.981 -12.469 2.957 1.00 92.94 93 LEU A C 1
ATOM 760 O O . LEU A 1 93 ? -5.954 -12.997 3.375 1.00 92.94 93 LEU A O 1
ATOM 764 N N . SER A 1 94 ? -7.753 -13.038 2.030 1.00 91.25 94 SER A N 1
ATOM 765 C CA . SER A 1 94 ? -7.458 -14.314 1.365 1.00 91.25 94 SER A CA 1
ATOM 766 C C . SER A 1 94 ? -7.165 -14.158 -0.127 1.00 91.25 94 SER A C 1
ATOM 768 O O . SER A 1 94 ? -6.725 -15.112 -0.768 1.00 91.25 94 SER A O 1
ATOM 770 N N . HIS A 1 95 ? -7.411 -12.976 -0.692 1.00 93.81 95 HIS A N 1
ATOM 771 C CA . HIS A 1 95 ? -7.184 -12.698 -2.099 1.00 93.81 95 HIS A CA 1
ATOM 772 C C . HIS A 1 95 ? -5.688 -12.638 -2.412 1.00 93.81 95 HIS A C 1
ATOM 774 O O . HIS A 1 95 ? -4.914 -11.969 -1.726 1.00 93.81 95 HIS A O 1
ATOM 780 N N . ARG A 1 96 ? -5.287 -13.318 -3.488 1.00 92.69 96 ARG A N 1
ATOM 781 C CA . ARG A 1 96 ? -3.928 -13.248 -4.021 1.00 92.69 96 ARG A CA 1
ATOM 782 C C . ARG A 1 96 ? -3.882 -12.206 -5.129 1.00 92.69 96 ARG A C 1
ATOM 784 O O . ARG A 1 96 ? -4.490 -12.396 -6.175 1.00 92.69 96 ARG A O 1
ATOM 791 N N . PHE A 1 97 ? -3.116 -11.147 -4.909 1.00 94.00 97 PHE A N 1
ATOM 792 C CA . PHE A 1 97 ? -2.887 -10.109 -5.905 1.00 94.00 97 PHE A CA 1
ATOM 793 C C . PHE A 1 97 ? -1.714 -10.506 -6.802 1.00 94.00 97 PHE A C 1
ATOM 795 O O . PHE A 1 97 ? -0.577 -10.571 -6.344 1.00 94.00 97 PHE A O 1
ATOM 802 N N . GLU A 1 98 ? -1.975 -10.796 -8.076 1.00 89.75 98 GLU A N 1
ATOM 803 C CA . GLU A 1 98 ? -0.941 -11.267 -9.011 1.00 89.75 98 GLU A CA 1
ATOM 804 C C . GLU A 1 98 ? 0.180 -10.238 -9.196 1.00 89.75 98 GLU A C 1
ATOM 806 O O . GLU A 1 98 ? 1.353 -10.591 -9.174 1.00 89.75 98 GLU A O 1
ATOM 811 N N . GLN A 1 99 ? -0.180 -8.955 -9.276 1.00 90.19 99 GLN A N 1
ATOM 812 C CA . GLN A 1 99 ? 0.744 -7.831 -9.443 1.00 90.19 99 GLN A CA 1
ATOM 813 C C . GLN A 1 99 ? 1.589 -7.532 -8.194 1.00 90.19 99 GLN A C 1
ATOM 815 O O . GLN A 1 99 ? 2.457 -6.663 -8.247 1.00 90.19 99 GLN A O 1
ATOM 820 N N . GLU A 1 100 ? 1.327 -8.204 -7.069 1.00 91.25 100 GLU A N 1
ATOM 821 C CA . GLU A 1 100 ? 2.168 -8.126 -5.870 1.00 91.25 100 GLU A CA 1
ATOM 822 C C . GLU A 1 100 ? 3.502 -8.847 -6.085 1.00 91.25 100 GLU A C 1
ATOM 824 O O . GLU A 1 100 ? 4.519 -8.438 -5.532 1.00 91.25 100 GLU A O 1
ATOM 829 N N . GLN A 1 101 ? 3.499 -9.904 -6.900 1.00 89.69 101 GLN A N 1
ATOM 830 C CA . GLN A 1 101 ? 4.687 -10.668 -7.245 1.00 89.69 101 GLN A CA 1
ATOM 831 C C . GLN A 1 101 ? 5.304 -10.100 -8.522 1.00 89.69 101 GLN A C 1
ATOM 833 O O . GLN A 1 101 ? 4.644 -9.984 -9.553 1.00 89.69 101 GLN A O 1
ATOM 838 N N . VAL A 1 102 ? 6.592 -9.778 -8.463 1.00 84.62 102 VAL A N 1
ATOM 839 C CA . VAL A 1 102 ? 7.362 -9.328 -9.622 1.00 84.62 102 VAL A CA 1
ATOM 840 C C . VAL A 1 102 ? 8.361 -10.410 -9.987 1.00 84.62 102 VAL A C 1
ATOM 842 O O . VAL A 1 102 ? 9.161 -10.832 -9.152 1.00 84.62 102 VAL A O 1
ATOM 845 N N . ASP A 1 103 ? 8.324 -10.828 -11.249 1.00 79.81 103 ASP A N 1
ATOM 846 C CA . ASP A 1 103 ? 9.222 -11.824 -11.819 1.00 79.81 103 ASP A CA 1
ATOM 847 C C . ASP A 1 103 ? 9.968 -11.233 -13.015 1.00 79.81 103 ASP A C 1
ATOM 849 O O . ASP A 1 103 ? 9.365 -10.731 -13.966 1.00 79.81 103 ASP A O 1
ATOM 853 N N . LEU A 1 104 ? 11.299 -11.270 -12.952 1.00 74.38 104 LEU A N 1
ATOM 854 C CA . LEU A 1 104 ? 12.178 -10.703 -13.969 1.00 74.38 104 LEU A CA 1
ATOM 855 C C . LEU A 1 104 ? 12.927 -11.788 -14.729 1.00 74.38 104 LEU A C 1
ATOM 857 O O . LEU A 1 104 ? 13.583 -12.650 -14.141 1.00 74.38 104 LEU A O 1
ATOM 861 N N . PHE A 1 105 ? 12.889 -11.675 -16.055 1.00 69.31 105 PHE A N 1
ATOM 862 C CA . PHE A 1 105 ? 13.513 -12.606 -16.989 1.00 69.31 105 PHE A CA 1
ATOM 863 C C . PHE A 1 105 ? 14.680 -11.944 -17.727 1.00 69.31 105 PHE A C 1
ATOM 865 O O . PHE A 1 105 ? 14.616 -10.765 -18.085 1.00 69.31 105 PHE A O 1
ATOM 872 N N . HIS A 1 106 ? 15.747 -12.702 -17.999 1.00 59.78 106 HIS A N 1
ATOM 873 C CA . HIS A 1 106 ? 16.854 -12.209 -18.821 1.00 59.78 106 HIS A CA 1
ATOM 874 C C . HIS A 1 106 ? 16.422 -12.153 -20.285 1.00 59.78 106 HIS A C 1
ATOM 876 O O . HIS A 1 106 ? 16.033 -13.178 -20.840 1.00 59.78 106 HIS A O 1
ATOM 882 N N . GLN A 1 107 ? 16.593 -11.015 -20.962 1.00 53.12 107 GLN A N 1
ATOM 883 C CA . GLN A 1 107 ? 16.334 -10.914 -22.409 1.00 53.12 107 GLN A CA 1
ATOM 884 C C . GLN A 1 107 ? 17.313 -11.723 -23.296 1.00 53.12 107 GLN A C 1
ATOM 886 O O . GLN A 1 107 ? 17.217 -11.659 -24.518 1.00 53.12 107 GLN A O 1
ATOM 891 N N . GLY A 1 108 ? 18.230 -12.507 -22.715 1.00 52.28 108 GLY A N 1
ATOM 892 C CA . GLY A 1 108 ? 19.216 -13.320 -23.443 1.00 52.28 108 GLY A CA 1
ATOM 893 C C . GLY A 1 108 ? 19.179 -14.831 -23.183 1.00 52.28 108 GLY A C 1
ATOM 894 O O . GLY A 1 108 ? 19.900 -15.562 -23.858 1.00 52.28 108 GLY A O 1
ATOM 895 N N . CYS A 1 109 ? 18.366 -15.328 -22.245 1.00 48.28 109 CYS A N 1
ATOM 896 C CA . CYS A 1 109 ? 18.286 -16.765 -21.966 1.00 48.28 109 CYS A CA 1
ATOM 897 C C . CYS A 1 109 ? 17.211 -17.399 -22.852 1.00 48.28 109 CYS A C 1
ATOM 899 O O . CYS A 1 109 ? 16.020 -17.337 -22.554 1.00 48.28 109 CYS A O 1
ATOM 901 N N . ARG A 1 110 ? 17.644 -17.990 -23.970 1.00 44.78 110 ARG A N 1
ATOM 902 C CA . ARG A 1 110 ? 16.828 -18.953 -24.712 1.00 44.78 110 ARG A CA 1
ATOM 903 C C . ARG A 1 110 ? 16.563 -20.172 -23.812 1.00 44.78 110 ARG A C 1
ATOM 905 O O . ARG A 1 110 ? 17.481 -20.699 -23.200 1.00 44.78 110 ARG A O 1
ATOM 912 N N . GLU A 1 111 ? 15.292 -20.556 -23.761 1.00 48.47 111 GLU A N 1
ATOM 913 C CA . GLU A 1 111 ? 14.741 -21.886 -23.443 1.00 48.47 111 GLU A CA 1
ATOM 914 C C . GLU A 1 111 ? 14.751 -22.437 -22.001 1.00 48.47 111 GLU A C 1
ATOM 916 O O . GLU A 1 111 ? 13.882 -23.257 -21.721 1.00 48.47 111 GLU A O 1
ATOM 921 N N . ASP A 1 112 ? 15.532 -21.924 -21.043 1.00 52.19 112 ASP A N 1
ATOM 922 C CA . ASP A 1 112 ? 15.575 -22.561 -19.700 1.00 52.19 112 ASP A CA 1
ATOM 923 C C . ASP A 1 112 ? 14.704 -21.913 -18.597 1.00 52.19 112 ASP A C 1
ATOM 925 O O . ASP A 1 112 ? 14.681 -22.386 -17.462 1.00 52.19 112 ASP A O 1
ATOM 929 N N . GLY A 1 113 ? 13.948 -20.848 -18.895 1.00 52.62 113 GLY A N 1
ATOM 930 C CA . GLY A 1 113 ? 12.841 -20.372 -18.039 1.00 52.62 113 GLY A CA 1
ATOM 931 C C . GLY A 1 113 ? 13.183 -19.882 -16.617 1.00 52.62 113 GLY A C 1
ATOM 932 O O . GLY A 1 113 ? 12.272 -19.661 -15.823 1.00 52.62 113 GLY A O 1
ATOM 933 N N . GLN A 1 114 ? 14.457 -19.696 -16.258 1.00 53.53 114 GLN A N 1
ATOM 934 C CA . GLN A 1 114 ? 14.838 -19.277 -14.903 1.00 53.53 114 GLN A CA 1
ATOM 935 C C . GLN A 1 114 ? 14.649 -17.765 -14.680 1.00 53.53 114 GLN A C 1
ATOM 937 O O . GLN A 1 114 ? 15.135 -16.936 -15.453 1.00 53.53 114 GLN A O 1
ATOM 942 N N . HIS A 1 115 ? 13.954 -17.407 -13.594 1.00 58.38 115 HIS A N 1
ATOM 943 C CA . HIS A 1 115 ? 13.790 -16.023 -13.141 1.00 58.38 115 HIS A CA 1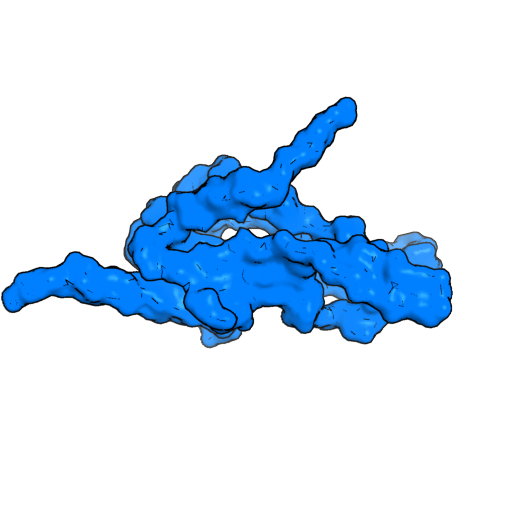
ATOM 944 C C . HIS A 1 115 ? 15.151 -15.518 -12.627 1.00 58.38 115 HIS A C 1
ATOM 946 O O . HIS A 1 115 ? 15.764 -16.176 -11.786 1.00 58.38 115 HIS A O 1
ATOM 952 N N . ILE A 1 116 ? 15.627 -14.351 -13.080 1.00 67.56 116 ILE A N 1
ATOM 953 C CA . ILE A 1 116 ? 16.845 -13.740 -12.504 1.00 67.56 116 ILE A CA 1
ATOM 954 C C . ILE A 1 116 ? 16.548 -13.230 -11.095 1.00 67.56 116 ILE A C 1
ATOM 956 O O . ILE A 1 116 ? 17.394 -13.282 -10.202 1.00 67.56 116 ILE A O 1
ATOM 960 N N . LEU A 1 117 ? 15.348 -12.685 -10.914 1.00 73.56 117 LEU A N 1
ATOM 961 C CA . LEU A 1 117 ? 14.938 -12.056 -9.678 1.00 73.56 117 LEU A CA 1
ATOM 962 C C . LEU A 1 117 ? 13.424 -12.187 -9.544 1.00 73.56 117 LEU A C 1
ATOM 964 O O . LEU A 1 117 ? 12.681 -11.858 -10.467 1.00 73.56 117 LEU A O 1
ATOM 968 N N . SER A 1 118 ? 12.996 -12.669 -8.386 1.00 80.62 118 SER A N 1
ATOM 969 C CA . SER A 1 118 ? 11.597 -12.812 -8.008 1.00 80.62 118 SER A CA 1
ATOM 970 C C . SER A 1 118 ? 11.438 -12.204 -6.621 1.00 80.62 118 SER A C 1
ATOM 972 O O . SER A 1 118 ? 12.204 -12.542 -5.714 1.00 80.62 118 SER A O 1
ATOM 974 N N . PHE A 1 119 ? 10.524 -11.251 -6.463 1.00 84.69 119 PHE A N 1
ATOM 975 C CA . PHE A 1 119 ? 10.280 -10.581 -5.185 1.00 84.69 119 PHE A CA 1
ATOM 976 C C . PHE A 1 119 ? 8.844 -10.057 -5.082 1.00 84.69 119 PHE A C 1
ATOM 978 O O . PHE A 1 119 ? 8.229 -9.696 -6.086 1.00 84.69 119 PHE A O 1
ATOM 985 N N . GLY A 1 120 ? 8.333 -9.987 -3.853 1.00 88.81 120 GLY A N 1
ATOM 986 C CA . GLY A 1 120 ? 7.078 -9.309 -3.539 1.00 88.81 120 GLY A CA 1
ATOM 987 C C . GLY A 1 120 ? 7.279 -7.799 -3.412 1.00 88.81 120 GLY A C 1
ATOM 988 O O . GLY A 1 120 ? 8.320 -7.346 -2.932 1.00 88.81 120 GLY A O 1
ATOM 989 N N . LEU A 1 121 ? 6.296 -7.010 -3.844 1.00 90.12 121 LEU A N 1
ATOM 990 C CA . LEU A 1 121 ? 6.294 -5.563 -3.622 1.00 90.12 121 LEU A CA 1
ATOM 991 C C . LEU A 1 121 ? 6.087 -5.208 -2.146 1.00 90.12 121 LEU A C 1
ATOM 993 O O . LEU A 1 121 ? 6.506 -4.128 -1.741 1.00 90.12 121 LEU A O 1
ATOM 997 N N . GLU A 1 122 ? 5.449 -6.084 -1.369 1.00 91.25 122 GLU A N 1
ATOM 998 C CA . GLU A 1 122 ? 5.022 -5.850 0.016 1.00 91.25 122 GLU A CA 1
ATOM 999 C C . GLU A 1 122 ? 4.144 -4.589 0.159 1.00 91.25 122 GLU A C 1
ATOM 1001 O O . GLU A 1 122 ? 4.116 -3.929 1.196 1.00 91.25 122 GLU A O 1
ATOM 1006 N N . LEU A 1 123 ? 3.403 -4.226 -0.895 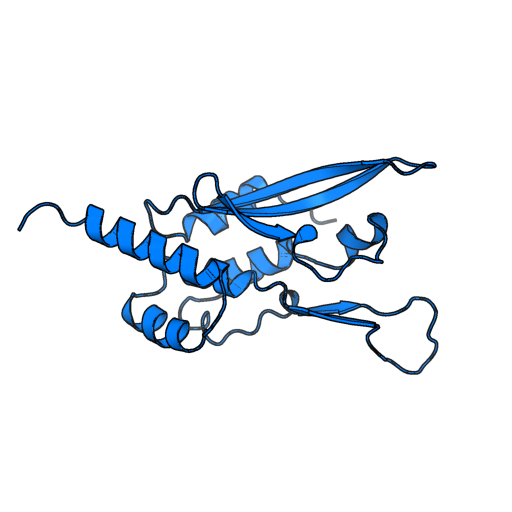1.00 94.12 123 LEU A N 1
ATOM 1007 C CA . LEU A 1 123 ? 2.546 -3.042 -0.915 1.00 94.12 123 LEU A CA 1
ATOM 1008 C C . LEU A 1 123 ? 1.162 -3.349 -0.337 1.00 94.12 123 LEU A C 1
ATOM 1010 O O . LEU A 1 123 ? 0.664 -2.611 0.517 1.00 94.12 123 LEU A O 1
ATOM 1014 N N . THR A 1 124 ? 0.524 -4.432 -0.787 1.00 95.25 124 THR A N 1
ATOM 1015 C CA . THR A 1 124 ? -0.836 -4.774 -0.348 1.00 95.25 124 THR A CA 1
ATOM 1016 C C . THR A 1 124 ? -0.959 -4.987 1.160 1.00 95.25 124 THR A C 1
ATOM 1018 O O . THR A 1 124 ? -1.928 -4.473 1.726 1.00 95.25 124 THR A O 1
ATOM 1021 N N . PRO A 1 125 ? -0.020 -5.658 1.859 1.00 94.69 125 PRO A N 1
ATOM 1022 C CA . PRO A 1 125 ? -0.080 -5.767 3.315 1.00 94.69 125 PRO A CA 1
ATOM 1023 C C . PRO A 1 125 ? -0.184 -4.400 4.009 1.00 94.69 125 PRO A C 1
ATOM 1025 O O . PRO A 1 125 ? -0.998 -4.220 4.919 1.00 94.69 125 PRO A O 1
ATOM 1028 N N . VAL A 1 126 ? 0.558 -3.393 3.538 1.00 95.25 126 VAL A N 1
ATOM 1029 C CA . VAL A 1 126 ? 0.514 -2.034 4.100 1.00 95.25 126 VAL A CA 1
ATOM 1030 C C . VAL A 1 126 ? -0.844 -1.368 3.846 1.00 95.25 126 VAL A C 1
ATOM 1032 O O . VAL A 1 126 ? -1.397 -0.727 4.745 1.00 95.25 126 VAL A O 1
ATOM 1035 N N . LEU A 1 127 ? -1.430 -1.563 2.659 1.00 96.75 127 LEU A N 1
ATOM 1036 C CA . LEU A 1 127 ? -2.777 -1.072 2.338 1.00 96.75 127 LEU A CA 1
ATOM 1037 C C . LEU A 1 127 ? -3.845 -1.735 3.225 1.00 96.75 127 LEU A C 1
ATOM 1039 O O . LEU A 1 127 ? -4.680 -1.037 3.802 1.00 96.75 127 LEU A O 1
ATOM 1043 N N . ILE A 1 128 ? -3.768 -3.058 3.409 1.00 95.75 128 ILE A N 1
ATOM 1044 C CA . ILE A 1 128 ? -4.654 -3.836 4.290 1.00 95.75 128 ILE A CA 1
ATOM 1045 C C . ILE A 1 128 ? -4.569 -3.330 5.735 1.00 95.75 128 ILE A C 1
ATOM 1047 O O . ILE A 1 128 ? -5.599 -3.139 6.387 1.00 95.75 128 ILE A O 1
ATOM 1051 N N . ALA A 1 129 ? -3.361 -3.052 6.236 1.00 95.19 129 ALA A N 1
ATOM 1052 C CA . ALA A 1 129 ? -3.152 -2.502 7.576 1.00 95.19 129 ALA A CA 1
ATOM 1053 C C . ALA A 1 129 ? -3.889 -1.164 7.785 1.00 95.19 129 ALA A C 1
ATOM 1055 O O . ALA A 1 129 ? -4.444 -0.902 8.864 1.00 95.19 129 ALA A O 1
ATOM 1056 N N . ALA A 1 130 ? -3.940 -0.338 6.739 1.00 96.06 130 ALA A N 1
ATOM 1057 C CA . ALA A 1 130 ? -4.598 0.961 6.737 1.00 96.06 130 ALA A CA 1
ATOM 1058 C C . ALA A 1 130 ? -6.115 0.894 6.499 1.00 96.06 130 ALA A C 1
ATOM 1060 O O . ALA A 1 130 ? -6.817 1.850 6.834 1.00 96.06 130 ALA A O 1
ATOM 1061 N N . ASP A 1 131 ? -6.635 -0.203 5.944 1.00 96.56 131 ASP A N 1
ATOM 1062 C CA . ASP A 1 131 ? -8.011 -0.287 5.453 1.00 96.56 131 ASP A CA 1
ATOM 1063 C C . ASP A 1 131 ? -9.052 -0.206 6.581 1.00 96.56 131 ASP A C 1
ATOM 1065 O O . ASP A 1 131 ? -9.069 -0.996 7.537 1.00 96.56 131 ASP A O 1
ATOM 1069 N N . ARG A 1 132 ? -9.963 0.760 6.459 1.00 94.50 132 ARG A N 1
ATOM 1070 C CA . ARG A 1 132 ? -11.051 1.017 7.408 1.00 94.50 132 ARG A CA 1
ATOM 1071 C C . ARG A 1 132 ? -12.224 0.056 7.267 1.00 94.50 132 ARG A C 1
ATOM 1073 O O . ARG A 1 132 ? -12.993 -0.077 8.215 1.00 94.50 132 ARG A O 1
ATOM 1080 N N . ARG A 1 133 ? -12.391 -0.582 6.103 1.00 94.50 133 ARG A N 1
ATOM 1081 C CA . ARG A 1 133 ? -13.439 -1.585 5.851 1.00 94.50 133 ARG A CA 1
ATOM 1082 C C . ARG A 1 133 ? -13.207 -2.817 6.724 1.00 94.50 133 ARG A C 1
ATOM 1084 O O . ARG A 1 133 ? -14.159 -3.478 7.132 1.00 94.50 133 ARG A O 1
ATOM 1091 N N . LEU A 1 134 ? -11.945 -3.108 7.050 1.00 92.00 134 LEU A N 1
ATOM 1092 C CA . LEU A 1 134 ? -11.576 -4.195 7.946 1.00 92.00 134 LEU A CA 1
ATOM 1093 C C . LEU A 1 134 ? -11.788 -3.818 9.416 1.00 92.00 134 LEU A C 1
ATOM 1095 O O . LEU A 1 134 ? -11.222 -2.856 9.945 1.00 92.00 134 LEU A O 1
ATOM 1099 N N . GLY A 1 135 ? -12.579 -4.644 10.101 1.00 85.69 135 GLY A N 1
ATOM 1100 C CA . GLY A 1 135 ? -12.783 -4.551 11.542 1.00 85.69 135 GLY A CA 1
ATOM 1101 C C . GLY A 1 135 ? -11.521 -4.897 12.341 1.00 85.69 135 GLY A C 1
ATOM 1102 O O . GLY A 1 135 ? -10.699 -5.713 11.923 1.00 85.69 135 GLY A O 1
ATOM 1103 N N . ARG A 1 136 ? -11.406 -4.316 13.543 1.00 85.00 136 ARG A N 1
ATOM 1104 C CA . ARG A 1 136 ? -10.230 -4.454 14.427 1.00 85.00 136 ARG A CA 1
ATOM 1105 C C . ARG A 1 136 ? -9.867 -5.911 14.736 1.00 85.00 136 ARG A C 1
ATOM 1107 O O . ARG A 1 136 ? -8.692 -6.248 14.722 1.00 85.00 136 ARG A O 1
ATOM 1114 N N . ALA A 1 137 ? -10.863 -6.765 14.985 1.00 87.25 137 ALA A N 1
ATOM 1115 C CA . ALA A 1 137 ? -10.635 -8.165 15.348 1.00 87.25 137 ALA A CA 1
ATOM 1116 C C . ALA A 1 137 ? -10.010 -8.974 14.199 1.00 87.25 137 ALA A C 1
ATOM 1118 O O . ALA A 1 137 ? -8.995 -9.635 14.396 1.00 87.25 137 ALA A O 1
ATOM 1119 N N . LYS A 1 138 ? -10.572 -8.862 12.984 1.00 89.56 138 LYS A N 1
ATOM 1120 C CA . LYS A 1 138 ? -10.037 -9.532 11.785 1.00 89.56 138 LYS A CA 1
ATOM 1121 C C . LYS A 1 138 ? -8.613 -9.072 11.487 1.00 89.56 138 LYS A C 1
ATOM 1123 O O . LYS A 1 138 ? -7.743 -9.895 11.229 1.00 89.56 138 LYS A O 1
ATOM 1128 N N . LEU A 1 139 ? -8.380 -7.763 11.579 1.00 90.12 139 LEU A N 1
ATOM 1129 C CA . LEU A 1 139 ? -7.064 -7.191 11.336 1.00 90.12 139 LEU A CA 1
ATOM 1130 C C . LEU A 1 139 ? -6.027 -7.652 12.365 1.00 90.12 139 LEU A C 1
ATOM 1132 O O . LEU A 1 139 ? -4.903 -7.938 11.983 1.00 90.12 139 LEU A O 1
ATOM 1136 N N . ALA A 1 140 ? -6.389 -7.757 13.646 1.00 87.19 140 ALA A N 1
ATOM 1137 C CA . ALA A 1 140 ? -5.475 -8.231 14.685 1.00 87.19 140 ALA A CA 1
ATOM 1138 C C . ALA A 1 140 ? -5.044 -9.689 14.456 1.00 87.19 140 ALA A C 1
ATOM 1140 O O . ALA A 1 140 ? -3.863 -10.004 14.580 1.00 87.19 140 ALA A O 1
ATOM 1141 N N . VAL A 1 141 ? -5.984 -10.561 14.075 1.00 90.19 141 VAL A N 1
ATOM 1142 C CA . VAL A 1 141 ? -5.689 -11.966 13.745 1.00 90.19 141 VAL A CA 1
ATOM 1143 C C . VAL A 1 141 ? -4.794 -12.064 12.509 1.00 90.19 141 VAL A C 1
ATOM 1145 O O . VAL A 1 141 ? -3.833 -12.826 12.508 1.00 90.19 141 VAL A O 1
ATOM 1148 N N . TRP A 1 142 ? -5.083 -11.277 11.472 1.00 91.69 142 TRP A N 1
ATOM 1149 C CA . TRP A 1 142 ? -4.261 -11.222 10.263 1.00 91.69 142 TRP A CA 1
ATOM 1150 C C . TRP A 1 142 ? -2.850 -10.683 10.549 1.00 91.69 142 TRP A C 1
ATOM 1152 O O . TRP A 1 142 ? -1.864 -11.290 10.143 1.00 91.69 142 TRP A O 1
ATOM 1162 N N . ALA A 1 143 ? -2.735 -9.605 11.327 1.00 88.81 143 ALA A N 1
ATOM 1163 C CA . ALA A 1 143 ? -1.459 -8.975 11.662 1.00 88.81 143 ALA A CA 1
ATOM 1164 C C . ALA A 1 143 ? -0.526 -9.885 12.477 1.00 88.81 143 ALA A C 1
ATOM 1166 O O . ALA A 1 143 ? 0.690 -9.742 12.390 1.00 88.81 143 ALA A O 1
ATOM 1167 N N . ALA A 1 144 ? -1.070 -10.844 13.235 1.00 86.69 144 ALA A N 1
ATOM 1168 C CA . ALA A 1 144 ? -0.280 -11.814 13.995 1.00 86.69 144 ALA A CA 1
ATOM 1169 C C . ALA A 1 144 ? 0.567 -12.752 13.110 1.00 86.69 144 ALA A C 1
ATOM 1171 O O . ALA A 1 144 ? 1.475 -13.411 13.612 1.00 86.69 144 ALA A O 1
ATOM 1172 N N . GLN A 1 145 ? 0.289 -12.809 11.803 1.00 84.06 145 GLN A N 1
ATOM 1173 C CA . GLN A 1 145 ? 1.050 -13.602 10.833 1.00 84.06 145 GLN A CA 1
ATOM 1174 C C . GLN A 1 145 ? 2.374 -12.928 10.434 1.00 84.06 145 GLN A C 1
ATOM 1176 O O . GLN A 1 145 ? 3.268 -13.587 9.907 1.00 84.06 145 GLN A O 1
ATOM 1181 N N . PHE A 1 146 ? 2.529 -11.632 10.719 1.00 81.12 146 PHE A N 1
ATOM 1182 C CA . PHE A 1 146 ? 3.705 -10.848 10.359 1.00 81.12 146 PHE A CA 1
ATOM 1183 C C . PHE A 1 146 ? 4.616 -10.704 11.576 1.00 81.12 146 PHE A C 1
ATOM 1185 O O . PHE A 1 146 ? 4.237 -10.116 12.587 1.00 81.12 146 PHE A O 1
ATOM 1192 N N . GLN A 1 147 ? 5.834 -11.244 11.486 1.00 67.75 147 GLN A N 1
ATOM 1193 C CA . GLN A 1 147 ? 6.827 -11.109 12.558 1.00 67.75 147 GLN A CA 1
ATOM 1194 C C . GLN A 1 147 ? 7.763 -9.904 12.365 1.00 67.75 147 GLN A C 1
ATOM 1196 O O . GLN A 1 147 ? 8.373 -9.463 13.339 1.00 67.75 147 GLN A O 1
ATOM 1201 N N . LYS A 1 148 ? 7.937 -9.401 11.127 1.00 66.31 148 LYS A N 1
ATOM 1202 C CA . LYS A 1 148 ? 8.991 -8.423 10.775 1.00 66.31 148 LYS A CA 1
ATOM 1203 C C . LYS A 1 148 ? 8.658 -7.466 9.616 1.00 66.31 148 LYS A C 1
ATOM 1205 O O . LYS A 1 148 ? 9.580 -6.973 8.971 1.00 66.31 148 LYS A O 1
ATOM 1210 N N . ASP A 1 149 ? 7.391 -7.166 9.341 1.00 70.00 149 ASP A N 1
ATOM 1211 C CA . ASP A 1 149 ? 7.087 -6.131 8.342 1.00 70.00 149 ASP A CA 1
ATOM 1212 C C . ASP A 1 149 ? 7.104 -4.736 8.989 1.00 70.00 149 ASP A C 1
ATOM 1214 O O . ASP A 1 149 ? 6.186 -4.332 9.711 1.00 70.00 149 ASP A O 1
ATOM 1218 N N . HIS A 1 150 ? 8.188 -3.997 8.746 1.00 81.00 150 HIS A N 1
ATOM 1219 C CA . HIS A 1 150 ? 8.401 -2.671 9.320 1.00 81.00 150 HIS A CA 1
ATOM 1220 C C . HIS A 1 150 ? 7.315 -1.666 8.899 1.00 81.00 150 HIS A C 1
ATOM 1222 O O . HIS A 1 150 ? 6.920 -0.833 9.715 1.00 81.00 150 HIS A O 1
ATOM 1228 N N . ALA A 1 151 ? 6.797 -1.731 7.670 1.00 91.19 151 ALA A N 1
ATOM 1229 C CA . ALA A 1 151 ? 5.812 -0.774 7.168 1.00 91.19 151 ALA A CA 1
ATOM 1230 C C . ALA A 1 151 ? 4.407 -1.079 7.711 1.00 91.19 151 ALA A C 1
ATOM 1232 O O . ALA A 1 151 ? 3.723 -0.183 8.218 1.00 91.19 151 ALA A O 1
ATOM 1233 N N . VAL A 1 152 ? 4.002 -2.353 7.706 1.00 92.88 152 VAL A N 1
ATOM 1234 C CA . VAL A 1 152 ? 2.720 -2.797 8.281 1.00 92.88 152 VAL A CA 1
ATOM 1235 C C . VAL A 1 152 ? 2.633 -2.446 9.763 1.00 92.88 152 VAL A C 1
ATOM 1237 O O . VAL A 1 152 ? 1.644 -1.854 10.204 1.00 92.88 152 VAL A O 1
ATOM 1240 N N . HIS A 1 153 ? 3.670 -2.745 10.551 1.00 91.00 153 HIS A N 1
ATOM 1241 C CA . HIS A 1 153 ? 3.652 -2.451 11.985 1.00 91.00 153 HIS A CA 1
ATOM 1242 C C . HIS A 1 153 ? 3.605 -0.948 12.282 1.00 91.00 153 HIS A C 1
ATOM 1244 O O . HIS A 1 153 ? 2.924 -0.539 13.227 1.00 91.00 153 HIS A O 1
ATOM 1250 N N . GLN A 1 154 ? 4.266 -0.113 11.475 1.00 92.69 154 GLN A N 1
ATOM 1251 C CA . GLN A 1 154 ? 4.165 1.342 11.600 1.00 92.69 154 GLN A CA 1
ATOM 1252 C C . GLN A 1 154 ? 2.733 1.835 11.376 1.00 92.69 154 GLN A C 1
ATOM 1254 O O . GLN A 1 154 ? 2.208 2.588 12.202 1.00 92.69 154 GLN A O 1
ATOM 1259 N N . VAL A 1 155 ? 2.069 1.355 10.321 1.00 95.06 155 VAL A N 1
ATOM 1260 C CA . VAL A 1 155 ? 0.673 1.705 10.028 1.00 95.06 155 VAL A CA 1
ATOM 1261 C C . VAL A 1 155 ? -0.260 1.230 11.138 1.00 95.06 155 VAL A C 1
ATOM 1263 O O . VAL A 1 155 ? -1.087 2.008 11.614 1.00 95.06 155 VAL A O 1
ATOM 1266 N N . LEU A 1 156 ? -0.112 -0.009 11.615 1.00 93.12 156 LEU A N 1
ATOM 1267 C CA . LEU A 1 156 ? -0.926 -0.542 12.713 1.00 93.12 156 LEU A CA 1
ATOM 1268 C C . LEU A 1 156 ? -0.745 0.265 14.006 1.00 93.12 156 LEU A C 1
ATOM 1270 O O . LEU A 1 156 ? -1.727 0.571 14.687 1.00 93.12 156 LEU A O 1
ATOM 1274 N N . LYS A 1 157 ? 0.492 0.664 14.326 1.00 92.19 157 LYS A N 1
ATOM 1275 C CA . LYS A 1 157 ? 0.800 1.518 15.481 1.00 92.19 157 LYS A CA 1
ATOM 1276 C C . LYS A 1 157 ? 0.156 2.898 15.344 1.00 92.19 157 LYS A C 1
ATOM 1278 O O . LYS A 1 157 ? -0.446 3.377 16.303 1.00 92.19 157 LYS A O 1
ATOM 1283 N N . ALA A 1 158 ? 0.247 3.530 14.174 1.00 94.12 158 ALA A N 1
ATOM 1284 C CA . ALA A 1 158 ? -0.388 4.823 13.920 1.00 94.12 158 ALA A CA 1
ATOM 1285 C C . ALA A 1 158 ? -1.919 4.731 13.982 1.00 94.12 158 ALA A C 1
ATOM 1287 O O . ALA A 1 158 ? -2.564 5.529 14.658 1.00 94.12 158 ALA A O 1
ATOM 1288 N N . ARG A 1 159 ? -2.505 3.689 13.388 1.00 92.88 159 ARG A N 1
ATOM 1289 C CA . ARG A 1 159 ? -3.942 3.395 13.466 1.00 92.88 159 ARG A CA 1
ATOM 1290 C C . ARG A 1 159 ? -4.423 3.218 14.909 1.00 92.88 159 ARG A C 1
ATOM 1292 O O . ARG A 1 159 ? -5.515 3.672 15.249 1.00 92.88 159 ARG A O 1
ATOM 1299 N N . ALA A 1 160 ? -3.629 2.570 15.763 1.00 91.31 160 ALA A N 1
ATOM 1300 C CA . ALA A 1 160 ? -3.952 2.408 17.179 1.00 91.31 160 ALA A CA 1
ATOM 1301 C C . ALA A 1 160 ? -3.952 3.746 17.939 1.00 91.31 160 ALA A C 1
ATOM 1303 O O . ALA A 1 160 ? -4.850 3.964 18.751 1.00 91.31 160 ALA A O 1
ATOM 1304 N N . LYS A 1 161 ? -3.008 4.651 17.643 1.00 91.50 161 LYS A N 1
ATOM 1305 C CA . LYS A 1 161 ? -2.970 6.007 18.223 1.00 91.50 161 LYS A CA 1
ATOM 1306 C C . LYS A 1 161 ? -4.217 6.813 17.862 1.00 91.50 161 LYS A C 1
ATOM 1308 O O . LYS A 1 161 ? -4.911 7.283 18.757 1.00 91.50 161 LYS A O 1
ATOM 1313 N N . VAL A 1 162 ? -4.580 6.840 16.578 1.00 91.06 162 VAL A N 1
ATOM 1314 C CA . VAL A 1 162 ? -5.808 7.503 16.097 1.00 91.06 162 VAL A CA 1
ATOM 1315 C C . VAL A 1 162 ? -7.045 6.975 16.835 1.00 91.06 162 VAL A C 1
ATOM 1317 O O . VAL A 1 162 ? -7.915 7.731 17.255 1.00 91.06 162 VAL A O 1
ATOM 1320 N N . ALA A 1 163 ? -7.123 5.661 17.060 1.00 86.25 163 ALA A N 1
ATOM 1321 C CA . ALA A 1 163 ? -8.236 5.054 17.787 1.00 86.25 163 ALA A CA 1
ATOM 1322 C C . ALA A 1 163 ? -8.307 5.434 19.281 1.00 86.25 163 ALA A C 1
ATOM 1324 O O . ALA A 1 163 ? -9.394 5.347 19.859 1.00 86.25 163 ALA A O 1
ATOM 1325 N N . GLN A 1 164 ? -7.181 5.790 19.906 1.00 84.38 164 GLN A N 1
ATOM 1326 C CA . GLN A 1 164 ? -7.111 6.252 21.297 1.00 84.38 164 GLN A CA 1
ATOM 1327 C C . GLN A 1 164 ? -7.502 7.730 21.409 1.00 84.38 164 GLN A C 1
ATOM 1329 O O . GLN A 1 164 ? -8.249 8.084 22.313 1.00 84.38 164 GLN A O 1
ATOM 1334 N N . GLU A 1 165 ? -7.082 8.561 20.455 1.00 80.50 165 GLU A N 1
ATOM 1335 C CA . GLU A 1 165 ? -7.389 9.999 20.407 1.00 80.50 165 GLU A CA 1
ATOM 1336 C C . GLU A 1 165 ? -8.879 10.285 20.146 1.00 80.50 165 GLU A C 1
ATOM 1338 O O . GLU A 1 165 ? -9.429 11.259 20.651 1.00 80.50 165 GLU A O 1
ATOM 1343 N N . VAL A 1 166 ? -9.569 9.402 19.415 1.00 70.12 166 VAL A N 1
ATOM 1344 C CA . VAL A 1 166 ? -11.016 9.510 19.132 1.00 70.12 166 VAL A CA 1
ATOM 1345 C C . VAL A 1 166 ? -11.894 9.125 20.339 1.00 70.12 166 VAL A C 1
ATOM 1347 O O . VAL A 1 166 ? -13.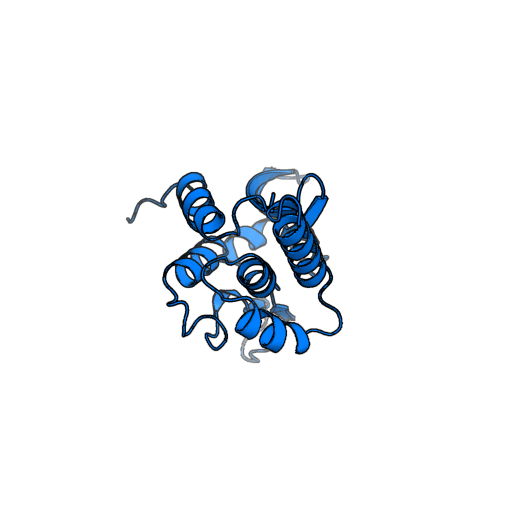110 9.298 20.290 1.00 70.12 166 VAL A O 1
ATOM 1350 N N . ARG A 1 167 ? -11.325 8.623 21.443 1.00 58.06 167 ARG A N 1
ATOM 1351 C CA . ARG A 1 167 ? -12.054 8.427 22.708 1.00 58.06 167 ARG A CA 1
ATOM 1352 C C . ARG A 1 167 ? -11.814 9.629 23.636 1.00 58.06 167 ARG A C 1
ATOM 1354 O O . ARG A 1 167 ? -10.845 9.598 24.392 1.00 58.06 167 ARG A O 1
ATOM 1361 N N . PRO A 1 168 ? -12.664 10.675 23.625 1.00 47.22 168 PRO A N 1
ATOM 1362 C CA . PRO A 1 168 ? -12.599 11.700 24.655 1.00 47.22 168 PRO A CA 1
ATOM 1363 C C . PRO A 1 168 ? -13.142 11.119 25.970 1.00 47.22 168 PRO A C 1
ATOM 1365 O O . PRO A 1 168 ? -14.156 10.429 25.946 1.00 47.22 168 PRO A O 1
ATOM 1368 N N . GLY A 1 169 ? -12.442 11.389 27.077 1.00 51.50 169 GLY A N 1
ATOM 1369 C CA . GLY A 1 169 ? -12.923 11.352 28.468 1.00 51.50 169 GLY A CA 1
ATOM 1370 C C . GLY A 1 169 ? -13.942 10.274 28.854 1.00 51.50 169 GLY A C 1
ATOM 1371 O O . GLY A 1 169 ? -15.137 10.436 28.617 1.00 51.50 169 GLY A O 1
ATOM 1372 N N . GLY A 1 170 ? -13.467 9.226 29.533 1.00 38.94 170 GLY A N 1
ATOM 1373 C CA . GLY A 1 170 ? -14.284 8.577 30.564 1.00 38.94 170 GLY A CA 1
ATOM 1374 C C . GLY A 1 170 ? -14.387 9.470 31.794 1.00 38.94 170 GLY A C 1
ATOM 1375 O O . GLY A 1 170 ? -13.421 10.235 32.024 1.00 38.94 170 GLY A O 1
#

Secondary structure (DSSP, 8-state):
--PPPPHHHHHHHHHTTBPTT--EEEEEEEEEEE-SS-EEEEEEEEEEETTEEEEEETTTSS-TTS-TTTHHHH--HHHHHHHHHHS-TTTTTT---GGGEEEEE-TT--S---EEEEEE--HHHHHHHHBSSS-HHHHHHHHTT-SS-HHHHHHHHHHHHHHHHT----

Sequence (170 aa):
MSQSRPFSKLKKQVEALFVPGLDLRVDCFVHAHRTQRSEVRVPRYTLKLGEETIWHFPGDLPLKRETPHVWPYMVDISGLLRAYLDTPVDALLSHRFEQEQVDLFHQGCREDGQHILSFGLELTPVLIAADRRLGRAKLAVWAAQFQKDHAVHQVLKARAKVAQEVRPGG

pLDDT: mean 82.47, std 15.45, range [31.34, 97.25]